Protein AF-A0A945D709-F1 (afdb_monomer)

Structure (mmCIF, N/CA/C/O backbone):
data_AF-A0A945D709-F1
#
_entry.id   AF-A0A945D709-F1
#
loop_
_atom_site.group_PDB
_atom_site.id
_atom_site.type_symbol
_atom_site.label_atom_id
_atom_site.label_alt_id
_atom_site.label_comp_id
_atom_site.label_asym_id
_atom_site.label_entity_id
_atom_site.label_seq_id
_atom_site.pdbx_PDB_ins_code
_atom_site.Cartn_x
_atom_site.Cartn_y
_atom_site.Cartn_z
_atom_site.occupancy
_atom_site.B_iso_or_equiv
_atom_site.auth_seq_id
_atom_site.auth_comp_id
_atom_site.auth_asym_id
_atom_site.auth_atom_id
_atom_site.pdbx_PDB_model_num
ATOM 1 N N . MET A 1 1 ? 1.211 18.516 -0.643 1.00 43.31 1 MET A N 1
ATOM 2 C CA . MET A 1 1 ? 1.437 18.528 -2.101 1.00 43.31 1 MET A CA 1
ATOM 3 C C . MET A 1 1 ? 0.313 17.702 -2.700 1.00 43.31 1 MET A C 1
ATOM 5 O O . MET A 1 1 ? 0.068 16.637 -2.142 1.00 43.31 1 MET A O 1
ATOM 9 N N . PRO A 1 2 ? -0.441 18.198 -3.694 1.00 48.84 2 PRO A N 1
ATOM 10 C CA . PRO A 1 2 ? -1.378 17.337 -4.413 1.00 48.84 2 PRO A CA 1
ATOM 11 C C . PRO A 1 2 ? -0.605 16.150 -5.014 1.00 48.84 2 PRO A C 1
ATOM 13 O O . PRO A 1 2 ? 0.591 16.311 -5.284 1.00 48.84 2 PRO A O 1
ATOM 16 N N . PRO A 1 3 ? -1.227 14.967 -5.151 1.00 54.34 3 PRO A N 1
ATOM 17 C CA . PRO A 1 3 ? -0.587 13.842 -5.818 1.00 54.34 3 PRO A CA 1
ATOM 18 C C . PRO A 1 3 ? -0.109 14.282 -7.207 1.00 54.34 3 PRO A C 1
ATOM 20 O O . PRO A 1 3 ? -0.836 14.944 -7.946 1.00 54.34 3 PRO A O 1
ATOM 23 N N . ASP A 1 4 ? 1.159 14.002 -7.499 1.00 59.81 4 ASP A N 1
ATOM 24 C CA . ASP A 1 4 ? 1.765 14.319 -8.785 1.00 59.81 4 ASP A CA 1
ATOM 25 C C . ASP A 1 4 ? 1.350 13.255 -9.805 1.00 59.81 4 ASP A C 1
ATOM 27 O O . ASP A 1 4 ? 1.905 12.155 -9.856 1.00 59.81 4 ASP A O 1
ATOM 31 N N . ASP A 1 5 ? 0.333 13.596 -10.590 1.00 59.97 5 ASP A N 1
ATOM 32 C CA . ASP A 1 5 ? -0.229 12.746 -11.637 1.00 59.97 5 ASP A CA 1
ATOM 33 C C . ASP A 1 5 ? 0.614 12.763 -12.931 1.00 59.97 5 ASP A C 1
ATOM 35 O O . ASP A 1 5 ? 0.268 12.088 -13.899 1.00 59.97 5 ASP A O 1
ATOM 39 N N . SER A 1 6 ? 1.739 13.497 -12.975 1.00 56.41 6 SER A N 1
ATOM 40 C CA . SER A 1 6 ? 2.567 13.649 -14.187 1.00 56.41 6 SER A CA 1
ATOM 41 C C . SER A 1 6 ? 3.216 12.352 -14.687 1.00 56.41 6 SER A C 1
ATOM 43 O O . SER A 1 6 ? 3.577 12.270 -15.858 1.00 56.41 6 SER A O 1
ATOM 45 N N . ASN A 1 7 ? 3.313 11.333 -13.826 1.00 55.09 7 ASN A N 1
ATOM 46 C CA . ASN A 1 7 ? 3.835 10.002 -14.150 1.00 55.09 7 ASN A CA 1
ATOM 47 C C . ASN A 1 7 ? 2.747 8.916 -14.225 1.00 55.09 7 ASN A C 1
ATOM 49 O O . ASN A 1 7 ? 3.064 7.723 -14.191 1.00 55.09 7 ASN A O 1
ATOM 53 N N . LEU A 1 8 ? 1.464 9.285 -14.283 1.00 62.59 8 LEU A N 1
ATOM 54 C CA . LEU A 1 8 ? 0.429 8.311 -14.618 1.00 62.59 8 LEU A CA 1
ATOM 55 C C . LEU A 1 8 ? 0.653 7.798 -16.052 1.00 62.59 8 LEU A C 1
ATOM 57 O O . LEU A 1 8 ? 1.092 8.567 -16.911 1.00 62.59 8 LEU A O 1
ATOM 61 N N . PRO A 1 9 ? 0.361 6.516 -16.342 1.00 61.38 9 PRO A N 1
ATOM 62 C CA . PRO A 1 9 ? 0.364 6.032 -17.718 1.00 61.38 9 PRO A CA 1
ATOM 63 C C . PRO A 1 9 ? -0.491 6.955 -18.601 1.00 61.38 9 PRO A C 1
ATOM 65 O O . PRO A 1 9 ? -1.547 7.410 -18.158 1.00 61.38 9 PRO A O 1
ATOM 68 N N . GLU A 1 10 ? -0.062 7.246 -19.833 1.00 50.00 10 GLU A N 1
ATOM 69 C CA . GLU A 1 10 ? -0.837 8.105 -20.742 1.00 50.00 10 GLU A CA 1
ATOM 70 C C . GLU A 1 10 ? -2.296 7.616 -20.843 1.00 50.00 10 GLU A C 1
ATOM 72 O O . GLU A 1 10 ? -2.562 6.472 -21.210 1.00 50.00 10 GLU A O 1
ATOM 77 N N . GLY A 1 11 ? -3.250 8.484 -20.482 1.00 54.88 11 GLY A N 1
ATOM 78 C CA . GLY A 1 11 ? -4.685 8.174 -20.485 1.00 54.88 11 GLY A CA 1
ATOM 79 C C . GLY A 1 11 ? -5.223 7.443 -19.245 1.00 54.88 11 GLY A C 1
ATOM 80 O O . GLY A 1 11 ? -6.399 7.075 -19.235 1.00 54.88 11 GLY A O 1
ATOM 81 N N . ALA A 1 12 ? -4.419 7.244 -18.197 1.00 63.31 12 ALA A N 1
ATOM 82 C CA . ALA A 1 12 ? -4.853 6.605 -16.956 1.00 63.31 12 ALA A CA 1
ATOM 83 C C . ALA A 1 12 ? -5.715 7.543 -16.097 1.00 63.31 12 ALA A C 1
ATOM 85 O O . ALA A 1 12 ? -5.265 8.117 -15.109 1.00 63.31 12 ALA A O 1
ATOM 86 N N . ASN A 1 13 ? -6.988 7.673 -16.464 1.00 80.75 13 ASN A N 1
ATOM 87 C CA . ASN A 1 13 ? -8.005 8.088 -15.507 1.00 80.75 13 ASN A CA 1
ATOM 88 C C . ASN A 1 13 ? -8.325 6.902 -14.590 1.00 80.75 13 ASN A C 1
ATOM 90 O O . ASN A 1 13 ? -8.490 5.788 -15.109 1.00 80.75 13 ASN A O 1
ATOM 94 N N . PRO A 1 14 ? -8.460 7.118 -13.267 1.00 87.06 14 PRO A N 1
ATOM 95 C CA . PRO A 1 14 ? -8.931 6.074 -12.369 1.00 87.06 14 PRO A CA 1
ATOM 96 C C . PRO A 1 14 ? -10.271 5.510 -12.869 1.00 87.06 14 PRO A C 1
ATOM 98 O O . PRO A 1 14 ? -11.067 6.252 -13.461 1.00 87.06 14 PRO A O 1
ATOM 101 N N . PRO A 1 15 ? -10.547 4.207 -12.660 1.00 89.81 15 PRO A N 1
ATOM 102 C CA . PRO A 1 15 ? -11.848 3.640 -12.989 1.00 89.81 15 PRO A CA 1
ATOM 103 C C . PRO A 1 15 ? -12.983 4.433 -12.328 1.00 89.81 15 PRO A C 1
ATOM 105 O O . PRO A 1 15 ? -12.793 5.076 -11.295 1.00 89.81 15 PRO A O 1
ATOM 108 N N . HIS A 1 16 ? -14.183 4.389 -12.908 1.00 90.00 16 HIS A N 1
ATOM 109 C CA . HIS A 1 16 ? -15.329 5.119 -12.364 1.00 90.00 16 HIS A CA 1
ATOM 110 C C . HIS A 1 16 ? -15.542 4.808 -10.871 1.00 90.00 16 HIS A C 1
ATOM 112 O O . HIS A 1 16 ? -15.583 3.645 -10.481 1.00 90.00 16 HIS A O 1
ATOM 118 N N . GLY A 1 17 ? -15.716 5.853 -10.057 1.00 91.25 17 GLY A N 1
ATOM 119 C CA . GLY A 1 17 ? -15.929 5.741 -8.610 1.00 91.25 17 GLY A CA 1
ATOM 120 C C . GLY A 1 17 ? -14.650 5.761 -7.768 1.00 91.25 17 GLY A C 1
ATOM 121 O O . GLY A 1 17 ? -14.745 5.950 -6.559 1.00 91.25 17 GLY A O 1
ATOM 122 N N . PHE A 1 18 ? -13.469 5.633 -8.379 1.00 93.69 18 PHE A N 1
ATOM 123 C CA . PHE A 1 18 ? -12.193 5.748 -7.678 1.00 93.69 18 PHE A CA 1
ATOM 124 C C . PHE A 1 18 ? -11.752 7.209 -7.580 1.00 93.69 18 PHE A C 1
ATOM 126 O O . PHE A 1 18 ? -11.562 7.891 -8.589 1.00 93.69 18 PHE A O 1
ATOM 133 N N . VAL A 1 19 ? -11.547 7.677 -6.351 1.00 91.44 19 VAL A N 1
ATOM 134 C CA . VAL A 1 19 ? -11.092 9.037 -6.041 1.00 91.44 19 VAL A CA 1
ATOM 135 C C . VAL A 1 19 ? -9.732 8.999 -5.340 1.00 91.44 19 VAL A C 1
ATOM 137 O O . VAL A 1 19 ? -9.483 8.090 -4.549 1.00 91.44 19 VAL A O 1
ATOM 140 N N . PRO A 1 20 ? -8.816 9.943 -5.617 1.00 90.31 20 PRO A N 1
ATOM 141 C CA . PRO A 1 20 ? -7.509 9.960 -4.970 1.00 90.31 20 PRO A CA 1
ATOM 142 C C . PRO A 1 20 ? -7.649 10.250 -3.472 1.00 90.31 20 PRO A C 1
ATOM 144 O O . PRO A 1 20 ? -8.364 11.173 -3.073 1.00 90.31 20 PRO A O 1
ATOM 147 N N . ILE A 1 21 ? -6.932 9.499 -2.634 1.00 88.94 21 ILE A N 1
ATOM 148 C CA . ILE A 1 21 ? -6.913 9.756 -1.192 1.00 88.94 21 ILE A CA 1
ATOM 149 C C . ILE A 1 21 ? -6.090 11.017 -0.902 1.00 88.94 21 ILE A C 1
ATOM 151 O O . ILE A 1 21 ? -4.958 11.175 -1.360 1.00 88.94 21 ILE A O 1
ATOM 155 N N . SER A 1 22 ? -6.653 11.930 -0.115 1.00 73.94 22 SER A N 1
ATOM 156 C CA . SER A 1 22 ? -6.039 13.224 0.214 1.00 73.94 22 SER A CA 1
ATOM 157 C C . SER A 1 22 ? -5.019 13.150 1.356 1.00 73.94 22 SER A C 1
ATOM 159 O O . SER A 1 22 ? -4.202 14.060 1.515 1.00 73.94 22 SER A O 1
ATOM 161 N N . HIS A 1 23 ? -5.024 12.063 2.132 1.00 66.44 23 HIS A N 1
ATOM 162 C CA . HIS A 1 23 ? -4.139 11.867 3.277 1.00 66.44 23 HIS A CA 1
ATOM 163 C C . HIS A 1 23 ? -3.315 10.591 3.120 1.00 66.44 23 HIS A C 1
ATOM 165 O O . HIS A 1 23 ? -3.834 9.478 3.114 1.00 66.44 23 HIS A O 1
ATOM 171 N N . THR A 1 24 ? -2.002 10.770 3.028 1.00 67.38 24 THR A N 1
ATOM 172 C CA . THR A 1 24 ? -1.013 9.694 2.961 1.00 67.38 24 THR A CA 1
ATOM 173 C C . THR A 1 24 ? 0.173 10.079 3.839 1.00 67.38 24 THR A C 1
ATOM 175 O O . THR A 1 24 ? 0.534 11.253 3.935 1.00 67.38 24 THR A O 1
ATOM 178 N N . ASN A 1 25 ? 0.770 9.100 4.514 1.00 79.69 25 ASN A N 1
ATOM 179 C CA . ASN A 1 25 ? 2.005 9.323 5.260 1.00 79.69 25 ASN A CA 1
ATOM 180 C C . ASN A 1 25 ? 3.197 9.500 4.282 1.00 79.69 25 ASN A C 1
ATOM 182 O O . ASN A 1 25 ? 3.087 9.124 3.113 1.00 79.69 25 ASN A O 1
ATOM 186 N N . PRO A 1 26 ? 4.347 10.047 4.723 1.00 85.50 26 PRO A N 1
ATOM 187 C CA . PRO A 1 26 ? 5.490 10.288 3.836 1.00 85.50 26 PRO A CA 1
ATOM 188 C C . PRO A 1 26 ? 6.021 9.039 3.121 1.00 85.50 26 PRO A C 1
ATOM 190 O O . PRO A 1 26 ? 6.527 9.144 2.010 1.00 85.50 26 PRO A O 1
ATOM 193 N N . PHE A 1 27 ? 5.897 7.857 3.730 1.00 87.19 27 PHE A N 1
ATOM 194 C CA . PHE A 1 27 ? 6.324 6.599 3.120 1.00 87.19 27 PHE A CA 1
ATOM 195 C C . PHE A 1 27 ? 5.368 6.151 2.004 1.00 87.19 27 PHE A C 1
ATOM 197 O O . PHE A 1 27 ? 5.818 5.754 0.930 1.00 87.19 27 PHE A O 1
ATOM 204 N N . ALA A 1 28 ? 4.058 6.293 2.212 1.00 85.31 28 ALA A N 1
ATOM 205 C CA . ALA A 1 28 ? 3.028 5.960 1.232 1.00 85.31 28 ALA A CA 1
ATOM 206 C C . ALA A 1 28 ? 3.027 6.898 0.006 1.00 85.31 28 ALA A C 1
ATOM 208 O O . ALA A 1 28 ? 2.503 6.517 -1.039 1.00 85.31 28 ALA A O 1
ATOM 209 N N . LEU A 1 29 ? 3.703 8.057 0.068 1.00 86.19 29 LEU A N 1
ATOM 210 C CA . LEU A 1 29 ? 3.939 8.907 -1.110 1.00 86.19 29 LEU A CA 1
ATOM 211 C C . LEU A 1 29 ? 4.712 8.187 -2.220 1.00 86.19 29 LEU A C 1
ATOM 213 O O . LEU A 1 29 ? 4.532 8.520 -3.387 1.00 86.19 29 LEU A O 1
ATOM 217 N N . ASN A 1 30 ? 5.510 7.168 -1.887 1.00 87.50 30 ASN A N 1
ATOM 218 C CA . ASN A 1 30 ? 6.184 6.354 -2.897 1.00 87.50 30 ASN A CA 1
ATOM 219 C C . ASN A 1 30 ? 5.192 5.582 -3.783 1.00 87.50 30 ASN A C 1
ATOM 221 O O . ASN A 1 30 ? 5.529 5.265 -4.917 1.00 87.50 30 ASN A O 1
ATOM 225 N N . LEU A 1 31 ? 3.977 5.306 -3.294 1.00 90.06 31 LEU A N 1
ATOM 226 C CA . LEU A 1 31 ? 2.900 4.646 -4.041 1.00 90.06 31 LEU A CA 1
ATOM 227 C C . LEU A 1 31 ? 1.847 5.636 -4.563 1.00 90.06 31 LEU A C 1
ATOM 229 O O . LEU A 1 31 ? 0.945 5.230 -5.289 1.00 90.06 31 LEU A O 1
ATOM 233 N N . ALA A 1 32 ? 1.928 6.916 -4.189 1.00 86.00 32 ALA A N 1
ATOM 234 C CA . ALA A 1 32 ? 0.933 7.904 -4.582 1.00 86.00 32 ALA A CA 1
ATOM 235 C C . ALA A 1 32 ? 0.972 8.174 -6.100 1.00 86.00 32 ALA A C 1
ATOM 237 O O . ALA A 1 32 ? 2.070 8.246 -6.663 1.00 86.00 32 ALA A O 1
ATOM 238 N N . PRO A 1 33 ? -0.184 8.412 -6.746 1.00 89.50 33 PRO A N 1
ATOM 239 C CA . PRO A 1 33 ? -1.533 8.448 -6.165 1.00 89.50 33 PRO A CA 1
ATOM 240 C C . PRO A 1 33 ? -2.098 7.059 -5.818 1.00 89.50 33 PRO A C 1
ATOM 242 O O . PRO A 1 33 ? -2.046 6.123 -6.613 1.00 89.50 33 PRO A O 1
ATOM 245 N N . ILE A 1 34 ? -2.703 6.966 -4.629 1.00 92.19 34 ILE A N 1
ATOM 246 C CA . ILE A 1 34 ? -3.573 5.852 -4.236 1.00 92.19 34 ILE A CA 1
ATOM 247 C C . ILE A 1 34 ? -5.013 6.346 -4.351 1.00 92.19 34 ILE A C 1
ATOM 249 O O . ILE A 1 34 ? -5.337 7.443 -3.894 1.00 92.19 34 ILE A O 1
ATOM 253 N N . TYR A 1 35 ? -5.870 5.527 -4.936 1.00 93.44 35 TYR A N 1
ATOM 254 C CA . TYR A 1 35 ? -7.284 5.795 -5.124 1.00 93.44 35 TYR A CA 1
ATOM 255 C C . TYR A 1 35 ? -8.119 4.888 -4.228 1.00 93.44 35 TYR A C 1
ATOM 257 O O . TYR A 1 35 ? -7.729 3.754 -3.953 1.00 93.44 35 TYR A O 1
ATOM 265 N N . GLU A 1 36 ? -9.273 5.379 -3.799 1.00 94.25 36 GLU A N 1
ATOM 266 C CA . GLU A 1 36 ? -10.258 4.655 -3.002 1.00 94.25 36 GLU A CA 1
ATOM 267 C C . GLU A 1 36 ? -11.630 4.762 -3.675 1.00 94.25 36 GLU A C 1
ATOM 269 O O . GLU A 1 36 ? -11.981 5.807 -4.220 1.00 94.25 36 GLU A O 1
ATOM 274 N N . CYS A 1 37 ? -12.388 3.672 -3.663 1.00 95.19 37 CYS A N 1
ATOM 275 C CA . CYS A 1 37 ? -13.788 3.625 -4.061 1.00 95.19 37 CYS A CA 1
ATOM 276 C C . CYS A 1 37 ? -14.589 3.029 -2.902 1.00 95.19 37 CYS A C 1
ATOM 278 O O . CYS A 1 37 ? -14.236 1.962 -2.393 1.00 95.19 37 CYS A O 1
ATOM 280 N N . GLU A 1 38 ? -15.638 3.723 -2.465 1.00 94.50 38 GLU A N 1
ATOM 281 C CA . GLU A 1 38 ? -16.566 3.209 -1.459 1.00 94.50 38 GLU A CA 1
ATOM 282 C C . GLU A 1 38 ? -17.710 2.448 -2.136 1.00 94.50 38 GLU A C 1
ATOM 284 O O . GLU A 1 38 ? -18.379 2.963 -3.033 1.00 94.50 38 GLU A O 1
ATOM 289 N N . GLU A 1 39 ? -17.968 1.230 -1.669 1.00 89.75 39 GLU A N 1
ATOM 290 C CA . GLU A 1 39 ? -19.039 0.358 -2.147 1.00 89.75 39 GLU A CA 1
ATOM 291 C C . GLU A 1 39 ? -19.903 -0.077 -0.950 1.00 89.75 39 GLU A C 1
ATOM 293 O O . GLU A 1 39 ? -19.891 -1.221 -0.495 1.00 89.75 39 GLU A O 1
ATOM 298 N N . GLY A 1 40 ? -20.658 0.870 -0.388 1.00 86.75 40 GLY A N 1
ATOM 299 C CA . GLY A 1 40 ? -21.482 0.625 0.798 1.00 86.75 40 GLY A CA 1
ATOM 300 C C . GLY A 1 40 ? -20.620 0.379 2.046 1.00 86.75 40 GLY A C 1
ATOM 301 O O . GLY A 1 40 ? -19.892 1.284 2.442 1.00 86.75 40 GLY A O 1
ATOM 302 N N . PRO A 1 41 ? -20.705 -0.793 2.711 1.00 86.44 41 PRO A N 1
ATOM 303 C CA . PRO A 1 41 ? -19.912 -1.077 3.910 1.00 86.44 41 PRO A CA 1
ATOM 304 C C . PRO A 1 41 ? -18.458 -1.473 3.608 1.00 86.44 41 PRO A C 1
ATOM 306 O O . PRO A 1 41 ? -17.665 -1.602 4.537 1.00 86.44 41 PRO A O 1
ATOM 309 N N . ILE A 1 42 ? -18.111 -1.712 2.341 1.00 91.06 42 ILE A N 1
ATOM 310 C CA . ILE A 1 42 ? -16.758 -2.087 1.926 1.00 91.06 42 ILE A CA 1
ATOM 311 C C . ILE A 1 42 ? -16.096 -0.937 1.167 1.00 91.06 42 ILE A C 1
ATOM 313 O O . ILE A 1 42 ? -16.762 -0.085 0.581 1.00 91.06 42 ILE A O 1
ATOM 317 N N . PHE A 1 43 ? -14.767 -0.934 1.157 1.00 94.88 43 PHE A N 1
ATOM 318 C CA . PHE A 1 43 ? -13.973 -0.036 0.330 1.00 94.88 43 PHE A CA 1
ATOM 319 C C . PHE A 1 43 ? -12.984 -0.845 -0.506 1.00 94.88 43 PHE A C 1
ATOM 321 O O . PHE A 1 43 ? -12.530 -1.919 -0.100 1.00 94.88 43 PHE A O 1
ATOM 328 N N . VAL A 1 44 ? -12.611 -0.297 -1.656 1.00 95.62 44 VAL A N 1
ATOM 329 C CA . VAL A 1 44 ? -11.558 -0.832 -2.518 1.00 95.62 44 VAL A CA 1
ATOM 330 C C . VAL A 1 44 ? -10.501 0.242 -2.703 1.00 95.62 44 VAL A C 1
ATOM 332 O O . VAL A 1 44 ? -10.825 1.400 -2.955 1.00 95.62 44 VAL A O 1
ATOM 335 N N . ARG A 1 45 ? -9.225 -0.136 -2.601 1.00 94.88 45 ARG A N 1
ATOM 336 C CA . ARG A 1 45 ? -8.106 0.739 -2.964 1.00 94.88 45 ARG A CA 1
ATOM 337 C C . ARG A 1 45 ? -7.407 0.237 -4.211 1.00 94.88 45 ARG A C 1
ATOM 339 O O . ARG A 1 45 ? -7.303 -0.968 -4.425 1.00 94.88 45 ARG A O 1
ATOM 346 N N . GLY A 1 46 ? -6.862 1.169 -4.978 1.00 94.31 46 GLY A N 1
ATOM 347 C CA . GLY A 1 46 ? -6.012 0.888 -6.128 1.00 94.31 46 GLY A CA 1
ATOM 348 C C . GLY A 1 46 ? -4.898 1.916 -6.264 1.00 94.31 46 GLY A C 1
ATOM 349 O O . GLY A 1 46 ? -4.994 3.025 -5.748 1.00 94.31 46 GLY A O 1
ATOM 350 N N . PHE A 1 47 ? -3.835 1.553 -6.966 1.00 93.00 47 PHE A N 1
ATOM 351 C CA . PHE A 1 47 ? -2.779 2.469 -7.390 1.00 93.00 47 PHE A CA 1
ATOM 352 C C . PHE A 1 47 ? -2.289 2.033 -8.772 1.00 93.00 47 PHE A C 1
ATOM 354 O O . PHE A 1 47 ? -2.450 0.869 -9.153 1.00 93.00 47 PHE A O 1
ATOM 361 N N . TYR A 1 48 ? -1.699 2.955 -9.526 1.00 92.19 48 TYR A N 1
ATOM 362 C CA . TYR A 1 48 ? -1.062 2.616 -10.794 1.00 92.19 48 TYR A CA 1
ATOM 363 C C . TYR A 1 48 ? 0.386 2.208 -10.556 1.00 92.19 48 TYR A C 1
ATOM 365 O O . TYR A 1 48 ? 1.149 2.947 -9.937 1.00 92.19 48 TYR A O 1
ATOM 373 N N . VAL A 1 49 ? 0.769 1.045 -11.084 1.00 92.69 49 VAL A N 1
ATOM 374 C CA . VAL A 1 49 ? 2.169 0.612 -11.100 1.00 92.69 49 VAL A CA 1
ATOM 375 C C . VAL A 1 49 ? 2.940 1.499 -12.076 1.00 92.69 49 VAL A C 1
ATOM 377 O O . VAL A 1 49 ? 2.589 1.586 -13.253 1.00 92.69 49 VAL A O 1
ATOM 380 N N . ARG A 1 50 ? 3.999 2.140 -11.581 1.00 90.50 50 ARG A N 1
ATOM 381 C CA . ARG A 1 50 ? 4.913 2.998 -12.348 1.00 90.50 50 ARG A CA 1
ATOM 382 C C . ARG A 1 50 ? 6.307 2.367 -12.440 1.00 90.50 50 ARG A C 1
ATOM 384 O O . ARG A 1 50 ? 6.588 1.436 -11.682 1.00 90.50 50 ARG A O 1
ATOM 391 N N . PRO A 1 51 ? 7.200 2.833 -13.336 1.00 92.00 51 PRO A N 1
ATOM 392 C CA . PRO A 1 51 ? 8.537 2.256 -13.491 1.00 92.00 51 PRO A CA 1
ATOM 393 C C . PRO A 1 51 ? 9.321 2.122 -12.176 1.00 92.00 51 PRO A C 1
ATOM 395 O O . PRO A 1 51 ? 9.935 1.085 -11.933 1.00 92.00 51 PRO A O 1
ATOM 398 N N . GLU A 1 52 ? 9.238 3.107 -11.282 1.00 91.69 52 GLU A N 1
ATOM 399 C CA . GLU A 1 52 ? 9.886 3.083 -9.964 1.00 91.69 52 GLU A CA 1
ATOM 400 C C . GLU A 1 52 ? 9.308 2.039 -8.991 1.00 91.69 52 GLU A C 1
ATOM 402 O O . GLU A 1 52 ? 9.923 1.736 -7.970 1.00 91.69 52 GLU A O 1
ATOM 407 N N . HIS A 1 53 ? 8.139 1.468 -9.293 1.00 94.94 53 HIS A N 1
ATOM 408 C 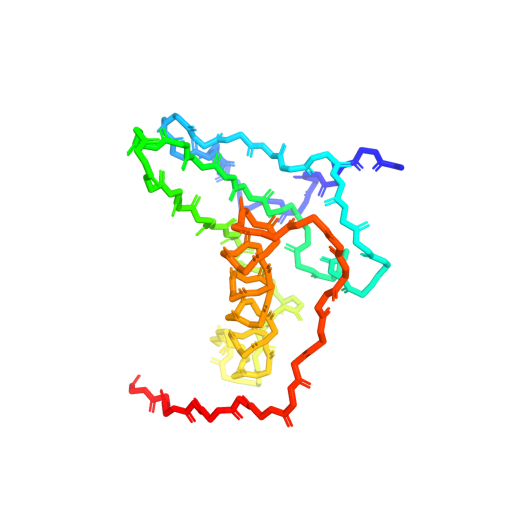CA . HIS A 1 53 ? 7.518 0.394 -8.514 1.00 94.94 53 HIS A CA 1
ATOM 409 C C 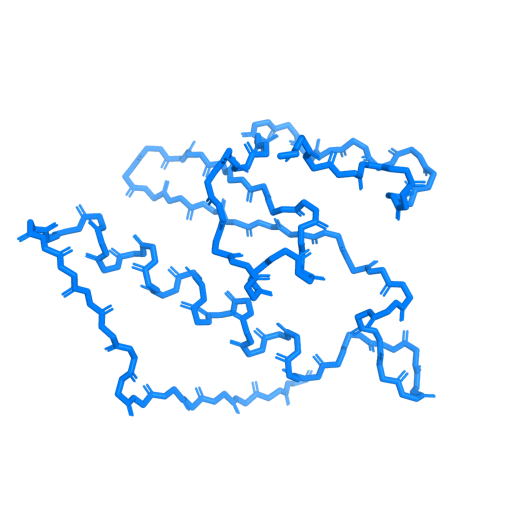. HIS A 1 53 ? 7.936 -0.997 -8.986 1.00 94.94 53 HIS A C 1
ATOM 411 O O . HIS A 1 53 ? 7.544 -1.994 -8.374 1.00 94.94 53 HIS A O 1
ATOM 417 N N . THR A 1 54 ? 8.681 -1.089 -10.087 1.00 96.06 54 THR A N 1
ATOM 418 C CA . THR A 1 54 ? 9.031 -2.367 -10.705 1.00 96.06 54 THR A CA 1
ATOM 419 C C . THR A 1 54 ? 10.325 -2.958 -10.149 1.00 96.06 54 THR A C 1
ATOM 421 O O . THR A 1 54 ? 11.194 -2.258 -9.632 1.00 96.06 54 THR A O 1
ATOM 424 N N . ASN A 1 55 ? 10.453 -4.282 -10.219 1.00 95.44 55 ASN A N 1
ATOM 425 C CA . ASN A 1 55 ? 11.711 -4.982 -9.983 1.00 95.44 55 ASN A CA 1
ATOM 426 C C . ASN A 1 55 ? 12.556 -5.044 -11.272 1.00 95.44 55 ASN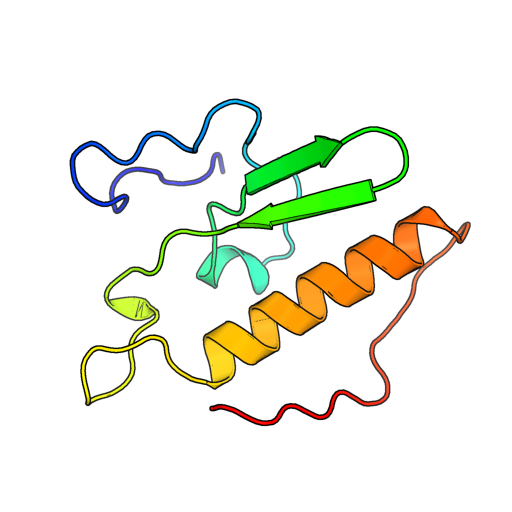 A C 1
ATOM 428 O O . ASN A 1 55 ? 12.162 -4.551 -12.326 1.00 95.44 55 ASN A O 1
ATOM 432 N N . THR A 1 56 ? 13.710 -5.712 -11.218 1.00 96.06 56 THR A N 1
ATOM 433 C CA . THR A 1 56 ? 14.606 -5.870 -12.380 1.00 96.06 56 THR A CA 1
ATOM 434 C C . THR A 1 56 ? 13.990 -6.635 -13.558 1.00 96.06 56 THR A C 1
ATOM 436 O O . THR A 1 56 ? 14.537 -6.577 -14.656 1.00 96.06 56 THR A O 1
ATOM 439 N N . ALA A 1 57 ? 12.865 -7.329 -13.358 1.00 95.88 57 ALA A N 1
ATOM 440 C CA . ALA A 1 57 ? 12.109 -8.008 -14.409 1.00 95.88 57 ALA A CA 1
ATOM 441 C C . ALA A 1 57 ? 10.992 -7.134 -15.018 1.00 95.88 57 ALA A C 1
ATOM 443 O O . ALA A 1 57 ? 10.267 -7.604 -15.891 1.00 95.88 57 ALA A O 1
ATOM 444 N N . GLY A 1 58 ? 10.836 -5.880 -14.576 1.00 94.69 58 GLY A N 1
ATOM 445 C CA . GLY A 1 58 ? 9.844 -4.942 -15.112 1.00 94.69 58 GLY A CA 1
ATOM 446 C C . GLY A 1 58 ? 8.406 -5.182 -14.639 1.00 94.69 58 GLY A C 1
ATOM 447 O O . GLY A 1 58 ? 7.480 -4.597 -15.192 1.00 94.69 58 GLY A O 1
ATOM 448 N N . ILE A 1 59 ? 8.203 -6.019 -13.618 1.00 95.31 59 ILE A N 1
ATOM 449 C CA . ILE A 1 59 ? 6.900 -6.237 -12.966 1.00 95.31 59 ILE A CA 1
ATOM 450 C C . ILE A 1 59 ? 6.881 -5.581 -11.588 1.00 95.31 59 ILE A C 1
ATOM 452 O O . ILE A 1 59 ? 7.942 -5.281 -11.040 1.00 95.31 59 ILE A O 1
ATOM 456 N N . ALA A 1 60 ? 5.698 -5.388 -10.999 1.00 96.06 60 ALA A N 1
ATOM 457 C CA . ALA A 1 60 ? 5.569 -4.810 -9.663 1.00 96.06 60 ALA A CA 1
ATOM 458 C C . ALA A 1 60 ? 6.462 -5.543 -8.644 1.00 96.06 60 ALA A C 1
ATOM 460 O O . ALA A 1 60 ? 6.408 -6.765 -8.495 1.00 96.06 60 ALA A O 1
ATOM 461 N N . HIS A 1 61 ? 7.309 -4.790 -7.944 1.00 97.50 61 HIS A N 1
ATOM 462 C CA . HIS A 1 61 ? 8.195 -5.333 -6.929 1.00 97.50 61 HIS A CA 1
ATOM 463 C C . HIS A 1 61 ? 7.366 -5.889 -5.762 1.00 97.50 61 HIS A C 1
ATOM 465 O O . HIS A 1 61 ? 6.457 -5.222 -5.267 1.00 97.50 61 HI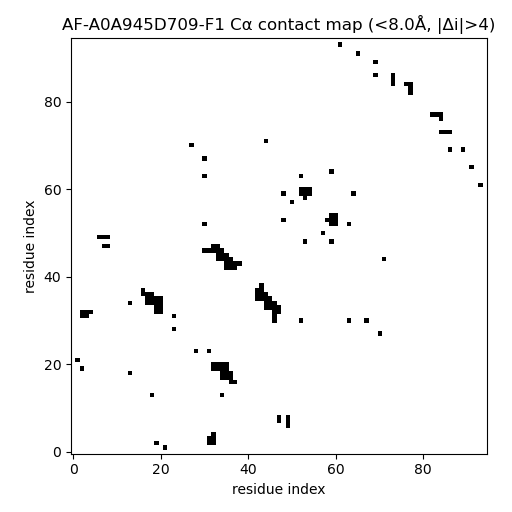S A O 1
ATOM 471 N N . GLY A 1 62 ? 7.704 -7.079 -5.253 1.00 96.88 62 GLY A N 1
ATOM 472 C CA . GLY A 1 62 ? 6.946 -7.705 -4.156 1.00 96.88 62 GLY A CA 1
ATOM 473 C C . GLY A 1 62 ? 6.839 -6.817 -2.910 1.00 96.88 62 GLY A C 1
ATOM 474 O O . GLY A 1 62 ? 5.798 -6.760 -2.266 1.00 96.88 62 GLY A O 1
ATOM 475 N N . GLY A 1 63 ? 7.878 -6.029 -2.619 1.00 96.19 63 GLY A N 1
ATOM 476 C CA . GLY A 1 63 ? 7.851 -5.024 -1.548 1.00 96.19 63 GLY A CA 1
ATOM 477 C C . GLY A 1 63 ? 6.832 -3.894 -1.757 1.00 96.19 63 GLY A C 1
ATOM 478 O O . GLY A 1 63 ? 6.265 -3.417 -0.776 1.00 96.19 63 GLY A O 1
ATOM 479 N N . VAL A 1 64 ? 6.541 -3.503 -3.005 1.00 96.12 64 VAL A N 1
ATOM 480 C CA . VAL A 1 64 ? 5.472 -2.533 -3.308 1.00 96.12 64 VAL A CA 1
ATOM 481 C C . VAL A 1 64 ? 4.114 -3.163 -3.027 1.00 96.12 64 VAL A C 1
ATOM 483 O O . VAL A 1 64 ? 3.287 -2.557 -2.353 1.00 96.12 64 VAL A O 1
ATOM 486 N N . MET A 1 65 ? 3.913 -4.407 -3.463 1.00 96.12 65 MET A N 1
ATOM 487 C CA . MET A 1 65 ? 2.669 -5.139 -3.218 1.00 96.12 65 MET A CA 1
ATOM 488 C C . MET A 1 65 ? 2.417 -5.363 -1.720 1.00 96.12 65 MET A C 1
ATOM 490 O O . MET A 1 65 ? 1.306 -5.134 -1.249 1.00 96.12 65 MET A O 1
ATOM 494 N N . MET A 1 66 ? 3.448 -5.732 -0.951 1.00 97.00 66 MET A N 1
ATOM 495 C CA . MET A 1 66 ? 3.345 -5.871 0.509 1.00 97.00 66 MET A CA 1
ATOM 496 C C . MET A 1 66 ? 3.069 -4.532 1.201 1.00 97.00 66 MET A C 1
ATOM 498 O O . MET A 1 66 ? 2.235 -4.470 2.098 1.00 97.00 66 MET A O 1
ATOM 502 N N . THR A 1 67 ? 3.724 -3.453 0.763 1.00 96.00 67 THR A N 1
ATOM 503 C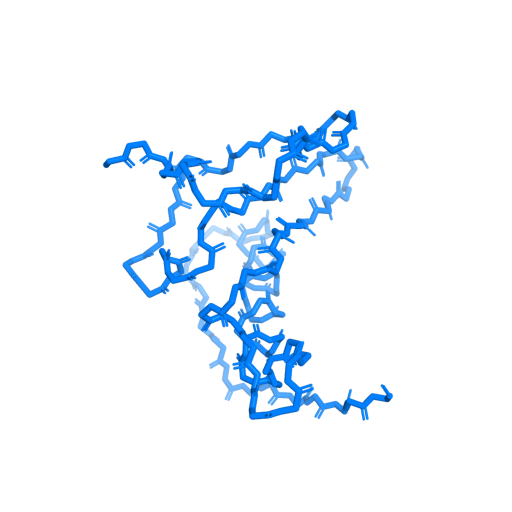 CA . THR A 1 67 ? 3.456 -2.097 1.270 1.00 96.00 67 THR A CA 1
ATOM 504 C C . THR A 1 67 ? 2.008 -1.693 1.023 1.00 96.00 67 THR A C 1
ATOM 506 O O . THR A 1 67 ? 1.339 -1.165 1.908 1.00 96.00 67 THR A O 1
ATOM 509 N N . PHE A 1 68 ? 1.505 -1.955 -0.181 1.00 96.25 68 PHE A N 1
ATOM 510 C CA . PHE A 1 68 ? 0.126 -1.654 -0.523 1.00 96.25 68 PHE A CA 1
ATOM 511 C C . PHE A 1 68 ? -0.860 -2.472 0.322 1.00 96.25 68 PHE A C 1
ATOM 513 O O . PHE A 1 68 ? -1.818 -1.910 0.851 1.00 96.25 68 PHE A O 1
ATOM 520 N N . ALA A 1 69 ? -0.594 -3.767 0.520 1.00 96.88 69 ALA A N 1
ATOM 521 C CA . ALA A 1 69 ? -1.401 -4.620 1.390 1.00 96.88 69 ALA A CA 1
ATOM 522 C C . ALA A 1 69 ? -1.441 -4.098 2.837 1.00 96.88 69 ALA A C 1
ATOM 524 O O . ALA A 1 69 ? -2.520 -4.007 3.419 1.00 96.88 69 ALA A O 1
ATOM 525 N N . ASP A 1 70 ? -0.299 -3.678 3.391 1.00 96.25 70 ASP A N 1
ATOM 526 C CA . ASP A 1 70 ? -0.214 -3.077 4.728 1.00 96.25 70 ASP A CA 1
ATOM 527 C C . ASP A 1 70 ? -1.089 -1.816 4.852 1.00 96.25 70 ASP A C 1
ATOM 529 O O . ASP A 1 70 ? -1.886 -1.688 5.784 1.00 96.25 70 ASP A O 1
ATOM 533 N N . ILE A 1 71 ? -1.033 -0.926 3.854 1.00 94.44 71 ILE A N 1
ATOM 534 C CA . ILE A 1 71 ? -1.858 0.292 3.789 1.00 94.44 71 ILE A CA 1
ATOM 535 C C . ILE A 1 71 ? -3.361 -0.036 3.766 1.00 94.44 71 ILE A C 1
ATOM 537 O O . ILE A 1 71 ? -4.158 0.667 4.398 1.00 94.44 71 ILE A O 1
ATOM 541 N N . VAL A 1 72 ? -3.768 -1.077 3.033 1.00 95.12 72 VAL A N 1
ATOM 542 C CA . VAL A 1 72 ? -5.169 -1.525 2.966 1.00 95.12 72 VAL A CA 1
ATOM 543 C C . VAL A 1 72 ? -5.612 -2.120 4.303 1.00 95.12 72 VAL A C 1
ATOM 545 O O . VAL A 1 72 ? -6.661 -1.732 4.820 1.00 95.12 72 VAL A O 1
ATOM 548 N N . CYS A 1 73 ? -4.804 -2.998 4.904 1.00 95.62 73 CYS A N 1
ATOM 549 C CA . CYS A 1 73 ? -5.093 -3.590 6.210 1.00 95.62 73 CYS A CA 1
ATOM 550 C C . CYS A 1 73 ? -5.219 -2.524 7.304 1.00 95.62 73 CYS A C 1
ATOM 552 O O . CYS A 1 73 ? -6.176 -2.550 8.078 1.00 95.62 73 CYS A O 1
ATOM 554 N N . ALA A 1 74 ? -4.307 -1.550 7.340 1.00 93.69 74 ALA A N 1
ATOM 555 C CA . ALA A 1 74 ? -4.370 -0.446 8.291 1.00 93.69 74 ALA A CA 1
ATOM 556 C C . ALA A 1 74 ? -5.666 0.364 8.137 1.00 93.69 74 ALA A C 1
ATOM 558 O O . ALA A 1 74 ? -6.329 0.658 9.131 1.00 93.69 74 ALA A O 1
ATOM 559 N N . ARG A 1 75 ? -6.076 0.680 6.898 1.00 93.31 75 ARG A N 1
ATOM 560 C CA . ARG A 1 75 ? -7.337 1.395 6.640 1.00 93.31 75 ARG A CA 1
ATOM 561 C C . ARG A 1 75 ? -8.565 0.614 7.103 1.00 93.31 75 ARG A C 1
ATOM 563 O O . ARG A 1 75 ? -9.489 1.241 7.619 1.00 93.31 75 ARG A O 1
ATOM 570 N N . ALA A 1 76 ? -8.574 -0.706 6.921 1.00 94.31 76 ALA A N 1
ATOM 571 C CA . ALA A 1 76 ? -9.668 -1.558 7.376 1.00 94.31 76 ALA A CA 1
ATOM 572 C C . ALA A 1 76 ? -9.786 -1.557 8.905 1.00 94.31 76 ALA A C 1
ATOM 574 O O . ALA A 1 76 ? -10.880 -1.406 9.430 1.00 94.31 76 ALA A O 1
ATOM 575 N N . VAL A 1 77 ? -8.664 -1.642 9.628 1.00 95.25 77 VAL A N 1
ATOM 576 C CA . VAL A 1 77 ? -8.673 -1.590 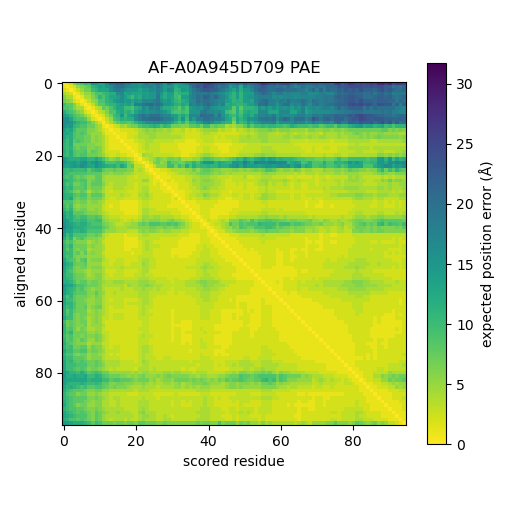11.099 1.00 95.25 77 VAL A CA 1
ATOM 577 C C . VAL A 1 77 ? -9.112 -0.217 11.609 1.00 95.25 77 VAL A C 1
ATOM 579 O O . VAL A 1 77 ? -9.963 -0.143 12.487 1.00 95.25 77 VAL A O 1
ATOM 582 N N . ILE A 1 78 ? -8.565 0.866 11.045 1.00 92.19 78 ILE A N 1
ATOM 583 C CA . ILE A 1 78 ? -8.876 2.248 11.458 1.00 92.19 78 ILE A CA 1
ATOM 584 C C . ILE A 1 78 ? -10.360 2.592 11.242 1.00 92.19 78 ILE A C 1
ATOM 586 O O . ILE A 1 78 ? -10.882 3.463 11.927 1.00 92.19 78 ILE A O 1
ATOM 590 N N . GLN A 1 79 ? -11.058 1.904 10.333 1.00 91.75 79 GLN A N 1
ATOM 591 C CA . GLN A 1 79 ? -12.503 2.081 10.149 1.00 91.75 79 GLN A CA 1
ATOM 592 C C . GLN A 1 79 ? -13.330 1.658 11.367 1.00 91.75 79 GLN A C 1
ATOM 594 O O . GLN A 1 79 ? -14.405 2.204 11.595 1.00 91.75 79 GLN A O 1
ATOM 599 N N . GLU A 1 80 ? -12.838 0.676 12.118 1.00 94.62 80 GLU A N 1
ATOM 600 C CA . GLU A 1 80 ? -13.601 -0.039 13.144 1.00 94.62 80 GLU A CA 1
ATOM 601 C C . GLU A 1 80 ? -13.221 0.374 14.571 1.00 94.62 80 GLU A C 1
ATOM 603 O O . GLU A 1 80 ? -13.835 -0.082 15.537 1.00 94.62 80 GLU A O 1
ATOM 608 N N . ILE A 1 81 ? -12.191 1.210 14.734 1.00 95.62 81 ILE A N 1
ATOM 609 C CA . ILE A 1 81 ? -11.664 1.594 16.047 1.00 95.62 81 ILE A CA 1
ATOM 610 C C . ILE A 1 81 ? -11.594 3.111 1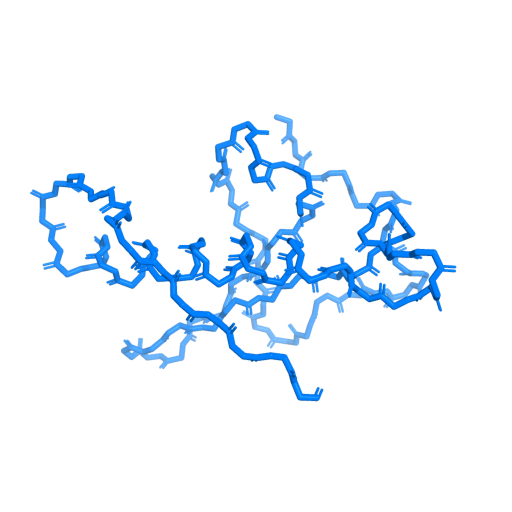6.209 1.00 95.62 81 ILE A C 1
ATOM 612 O O . ILE A 1 81 ? -11.329 3.843 15.260 1.00 95.62 81 ILE A O 1
ATOM 616 N N . A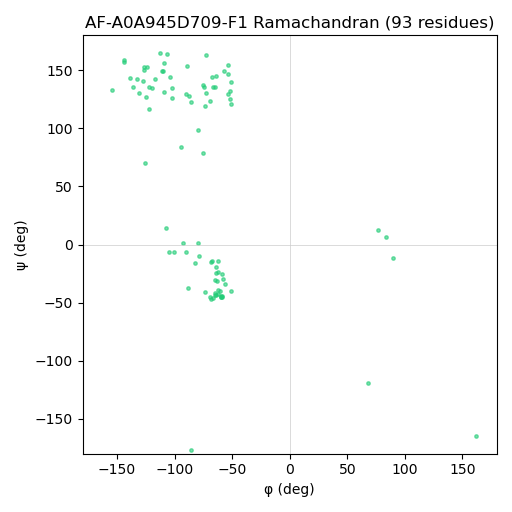SP A 1 82 ? -11.738 3.575 17.449 1.00 92.81 82 ASP A N 1
ATOM 617 C CA . ASP A 1 82 ? -11.403 4.947 17.838 1.00 92.81 82 ASP A CA 1
ATOM 618 C C . ASP A 1 82 ? -9.971 4.975 18.392 1.00 92.81 82 ASP A C 1
ATOM 620 O O . ASP A 1 82 ? -9.734 4.800 19.590 1.00 92.81 82 ASP A O 1
ATOM 624 N N . GLY A 1 83 ? -8.984 5.067 17.496 1.00 92.12 83 GLY A N 1
ATOM 625 C CA . GLY A 1 83 ? -7.577 5.080 17.887 1.00 92.12 83 GLY A CA 1
ATOM 626 C C . GLY A 1 83 ? -6.591 4.759 16.769 1.00 92.12 83 GLY A C 1
ATOM 627 O O . GLY A 1 83 ? -6.904 4.796 15.582 1.00 92.12 83 GLY A O 1
ATOM 628 N N . MET A 1 84 ? -5.360 4.451 17.178 1.00 89.75 84 MET A N 1
ATOM 629 C CA . MET A 1 84 ? -4.256 4.107 16.282 1.00 89.75 84 MET A CA 1
ATOM 630 C C . MET A 1 84 ? -3.997 2.602 16.304 1.00 89.75 84 MET A C 1
ATOM 632 O O . MET A 1 84 ? -4.053 1.969 17.358 1.00 89.75 84 MET A O 1
ATOM 636 N N . ALA A 1 85 ? -3.635 2.051 15.150 1.00 92.38 85 ALA A N 1
ATOM 637 C CA . ALA A 1 85 ? -3.206 0.668 15.004 1.00 92.38 85 ALA A CA 1
ATOM 638 C C . ALA A 1 85 ? -1.815 0.603 14.368 1.00 92.38 85 ALA A C 1
ATOM 640 O O . ALA A 1 85 ? -1.415 1.493 13.616 1.00 92.38 85 ALA A O 1
ATOM 641 N N . VAL A 1 86 ? -1.086 -0.470 14.670 1.00 95.44 86 VAL A N 1
ATOM 642 C CA . VAL A 1 86 ? 0.207 -0.781 14.055 1.00 95.44 86 VAL A CA 1
ATOM 643 C C . VAL A 1 86 ? 0.233 -2.242 13.631 1.00 95.44 86 VAL A C 1
ATOM 645 O O . VAL A 1 86 ? -0.288 -3.115 14.329 1.00 95.44 86 VAL A O 1
ATOM 648 N N . THR A 1 87 ? 0.863 -2.517 12.495 1.00 96.94 87 THR A N 1
ATOM 649 C CA . THR A 1 87 ? 1.034 -3.881 12.000 1.00 96.94 87 THR A CA 1
ATOM 650 C C . THR A 1 87 ? 2.084 -4.611 12.835 1.00 96.94 87 THR A C 1
ATOM 652 O O . THR A 1 87 ? 3.245 -4.214 12.883 1.00 96.94 87 THR A O 1
ATOM 655 N N . VAL A 1 88 ? 1.683 -5.700 13.495 1.00 98.12 88 VAL A N 1
ATOM 656 C CA . VAL A 1 88 ? 2.598 -6.558 14.276 1.00 98.12 88 VAL A CA 1
ATOM 657 C C . VAL A 1 88 ? 3.223 -7.647 13.401 1.00 98.12 88 VAL A C 1
ATOM 659 O O . VAL A 1 88 ? 4.384 -8.013 13.577 1.00 98.12 88 VAL A O 1
ATOM 662 N N . ARG A 1 89 ? 2.441 -8.196 12.467 1.00 98.00 89 ARG A N 1
ATOM 663 C CA . ARG A 1 89 ? 2.857 -9.257 11.548 1.00 98.00 89 ARG A CA 1
ATOM 664 C C . ARG A 1 89 ? 2.015 -9.192 10.279 1.00 98.00 89 ARG A C 1
ATOM 666 O O . ARG A 1 89 ? 0.793 -9.170 10.365 1.00 98.00 89 ARG A O 1
ATOM 673 N N . LEU A 1 90 ? 2.682 -9.262 9.134 1.00 97.81 90 LEU A N 1
ATOM 674 C CA . LEU A 1 90 ? 2.078 -9.455 7.821 1.00 97.81 90 LEU A CA 1
ATOM 675 C C . LEU A 1 90 ? 2.850 -10.574 7.115 1.00 97.81 90 LEU A C 1
ATOM 677 O O . LEU A 1 90 ? 4.080 -10.575 7.122 1.00 97.81 90 LEU A O 1
ATOM 681 N N . ILE A 1 91 ? 2.134 -11.555 6.574 1.00 97.88 91 ILE A N 1
ATOM 682 C CA . ILE A 1 91 ? 2.697 -12.655 5.783 1.00 97.88 91 ILE A CA 1
ATOM 683 C C . ILE A 1 91 ? 2.050 -12.559 4.406 1.00 97.88 91 ILE A C 1
ATOM 685 O O . ILE A 1 91 ? 0.842 -12.347 4.311 1.00 97.88 91 ILE A O 1
ATOM 689 N N . SER A 1 92 ? 2.845 -12.682 3.348 1.00 96.25 92 SER A N 1
ATOM 690 C CA . SER A 1 92 ? 2.357 -12.614 1.974 1.00 96.25 92 SER A CA 1
ATOM 691 C C . SER A 1 92 ? 2.994 -13.709 1.136 1.00 96.25 92 SER A C 1
ATOM 693 O O . SER A 1 92 ? 4.208 -13.897 1.192 1.00 96.25 92 SER A O 1
ATOM 695 N N . ASP A 1 93 ? 2.163 -14.360 0.331 1.00 97.19 93 ASP A N 1
ATOM 696 C CA . ASP A 1 93 ? 2.572 -15.278 -0.722 1.00 97.19 93 ASP A CA 1
ATOM 697 C C . ASP A 1 93 ? 2.298 -14.606 -2.075 1.00 97.19 93 ASP A C 1
ATOM 699 O O . ASP A 1 93 ? 1.218 -14.051 -2.293 1.00 97.19 93 ASP A O 1
ATOM 703 N N . PHE A 1 94 ? 3.282 -14.621 -2.976 1.00 94.44 94 PHE A N 1
ATOM 704 C CA . PHE A 1 94 ? 3.163 -14.068 -4.329 1.00 94.44 94 PHE A CA 1
ATOM 705 C C . PHE A 1 94 ? 2.972 -15.218 -5.322 1.00 94.44 94 PHE A C 1
ATOM 707 O O . PHE A 1 94 ? 3.774 -16.154 -5.321 1.00 94.44 94 PHE A O 1
ATOM 714 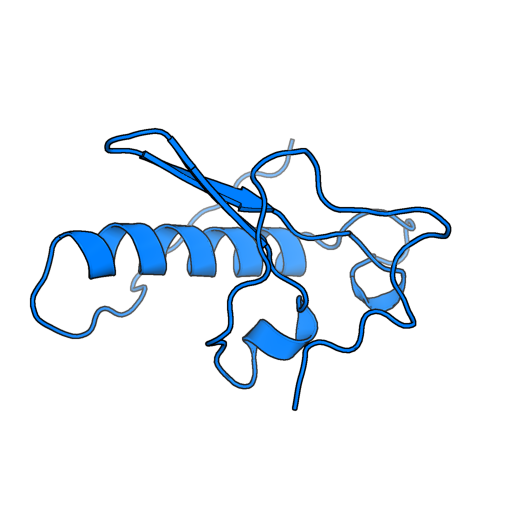N N . MET A 1 95 ? 1.908 -15.148 -6.129 1.00 90.25 95 MET A N 1
ATOM 715 C CA . MET A 1 95 ? 1.506 -16.180 -7.097 1.00 90.25 95 MET A CA 1
ATOM 716 C C . MET A 1 95 ? 1.834 -15.784 -8.533 1.00 90.25 95 MET A C 1
ATOM 718 O O . MET A 1 95 ? 1.722 -14.576 -8.842 1.00 90.25 95 MET A O 1
#

pLDDT: mean 87.45, std 13.38, range [43.31, 98.12]

Solvent-accessible surface area (backbone atoms only — not comparable to full-atom values): 6381 Å² total; per-residue (Å²): 130,80,72,71,66,87,71,51,61,91,87,67,68,69,61,92,73,44,42,73,63,92,78,74,56,84,73,52,52,80,54,47,52,40,28,39,27,80,61,84,97,45,75,49,76,50,62,74,88,43,81,91,44,33,40,100,84,72,45,78,23,67,68,52,55,52,52,52,50,51,56,51,52,51,52,59,52,52,73,79,48,97,70,87,87,78,89,87,80,87,85,85,86,89,132

Sequence (95 aa):
MPPDDSNLPEGANPPHGFVPISHTNPFALNLAPIYECEEGPIFVRGFYVRPEHTNTAGIAHGGVMMTFADIVCARAVIQEIDGMAVTVRLISDFM

Secondary structure (DSSP, 8-state):
----GGGSPTT-PPPTT-EE-S---TTGGGGPSEEEEEETTEEEEEE---GGGB-TTSSB-HHHHHHHHHHHHHHHHHHH-SS----S-------

Foldseek 3Di:
DPFDCVQPDVPDDPPPQWDFDPDDDPVCSLQPRKTWHDDDPDIDIDTDDGQSQDDPVSHGDVVSVQVVVLVRVQVVVVVPDDDHDDDPDDDDDDD

Mean predicted aligned error: 5.38 Å

Nearest PDB structures (foldseek):
  4ae7-assembly1_A-2  TM=8.192E-01  e=9.615E+00  Homo sapiens

Radius of gyration: 14.08 Å; Cα contacts (8 Å, |Δi|>4): 81; chains: 1; bounding box: 36×35×39 Å